Protein AF-A0A836ZU40-F1 (afdb_monomer_lite)

Secondary structure (DSSP, 8-state):
-PPPPPPPPPPPP-PPPPP-SGGGSPPPPPP----SPPPPPPPTT-PPPPPPPPEE-TTS-B-TTEEEEETTEEEETTT--EEEEEEETTEEEE--

Structure (mmCIF, N/CA/C/O backbone):
data_AF-A0A836ZU40-F1
#
_entry.id   AF-A0A836ZU40-F1
#
loop_
_atom_site.group_PDB
_atom_site.id
_atom_site.type_symbol
_atom_site.label_atom_id
_atom_site.label_alt_id
_atom_site.label_comp_id
_atom_site.label_asym_id
_atom_site.label_entity_id
_atom_site.label_seq_id
_atom_site.pdbx_PDB_ins_code
_atom_site.Cartn_x
_atom_site.Cartn_y
_atom_site.Cartn_z
_atom_site.occupancy
_atom_site.B_iso_or_equiv
_atom_site.auth_seq_id
_atom_site.auth_comp_id
_atom_site.auth_asym_id
_atom_site.auth_atom_id
_atom_site.pdbx_PDB_model_num
ATOM 1 N N . PRO A 1 1 ? -27.832 -7.973 -78.550 1.00 53.56 1 PRO A N 1
ATOM 2 C CA . PRO A 1 1 ? -26.548 -8.282 -77.872 1.00 53.56 1 PRO A CA 1
ATOM 3 C C . PRO A 1 1 ? -25.411 -8.093 -78.882 1.00 53.56 1 PRO A C 1
ATOM 5 O O . PRO A 1 1 ? -25.352 -8.830 -79.859 1.00 53.56 1 PRO A O 1
ATOM 8 N N . THR A 1 2 ? -24.591 -7.058 -78.709 1.00 48.66 2 THR A N 1
ATOM 9 C CA . THR A 1 2 ? -23.497 -6.718 -79.634 1.00 48.66 2 THR A CA 1
ATOM 10 C C . THR A 1 2 ? -22.190 -7.234 -79.043 1.00 48.66 2 THR A C 1
ATOM 12 O O . THR A 1 2 ? -21.825 -6.846 -77.936 1.00 48.66 2 THR A O 1
ATOM 15 N N . VAL A 1 3 ? -21.512 -8.140 -79.749 1.00 59.50 3 VAL A N 1
ATOM 16 C CA . VAL A 1 3 ? -20.238 -8.734 -79.315 1.00 59.50 3 VAL A CA 1
ATOM 17 C C . VAL A 1 3 ? -19.092 -7.812 -79.740 1.00 59.50 3 VAL A C 1
ATOM 19 O O . VAL A 1 3 ? -18.998 -7.437 -80.907 1.00 59.50 3 VAL A O 1
ATOM 22 N N . ALA A 1 4 ? -18.247 -7.413 -78.787 1.00 64.69 4 ALA A N 1
ATOM 23 C CA . ALA A 1 4 ? -17.082 -6.562 -79.025 1.00 64.69 4 ALA A CA 1
ATOM 24 C C . ALA A 1 4 ? -15.968 -7.313 -79.793 1.00 64.69 4 ALA A C 1
ATOM 26 O O . ALA A 1 4 ? -15.814 -8.522 -79.601 1.00 64.69 4 ALA A O 1
ATOM 27 N N . PRO A 1 5 ? -15.171 -6.625 -80.636 1.00 66.81 5 PRO A N 1
ATOM 28 C CA . PRO A 1 5 ? -14.080 -7.255 -81.377 1.00 66.81 5 PRO A CA 1
ATOM 29 C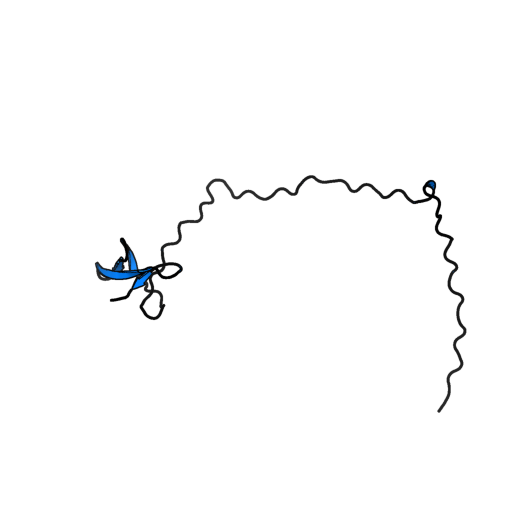 C . PRO A 1 5 ? -12.920 -7.677 -80.450 1.00 66.81 5 PRO A C 1
ATOM 31 O O . PRO A 1 5 ? -12.715 -7.063 -79.397 1.00 66.81 5 PRO A O 1
ATOM 34 N N . PRO A 1 6 ? -12.139 -8.711 -80.819 1.00 64.44 6 PRO A N 1
ATOM 35 C CA . PRO A 1 6 ? -11.043 -9.201 -79.989 1.00 64.44 6 PRO A CA 1
ATOM 36 C C . PRO A 1 6 ? -9.888 -8.189 -79.915 1.00 64.44 6 PRO A C 1
ATOM 38 O O . PRO A 1 6 ? -9.483 -7.607 -80.922 1.00 64.44 6 PRO A O 1
ATOM 41 N N . ARG A 1 7 ? -9.327 -7.999 -78.712 1.00 62.94 7 ARG A N 1
ATOM 42 C CA . ARG A 1 7 ? -8.093 -7.223 -78.497 1.00 62.94 7 ARG A CA 1
ATOM 43 C C . ARG A 1 7 ? -6.909 -7.918 -79.167 1.00 62.94 7 ARG A C 1
ATOM 45 O O . ARG A 1 7 ? -6.673 -9.101 -78.935 1.00 62.94 7 ARG A O 1
ATOM 52 N N . THR A 1 8 ? -6.117 -7.162 -79.919 1.00 66.25 8 THR A N 1
ATOM 53 C CA . THR A 1 8 ? -4.802 -7.599 -80.400 1.00 66.25 8 THR A CA 1
ATOM 54 C C . THR A 1 8 ? -3.825 -7.688 -79.226 1.00 66.25 8 THR A C 1
ATOM 56 O O . THR A 1 8 ? -3.697 -6.738 -78.452 1.00 66.25 8 THR A O 1
ATOM 59 N N . LEU A 1 9 ? -3.137 -8.821 -79.082 1.00 64.38 9 LEU A N 1
ATOM 60 C CA . LEU A 1 9 ? -2.103 -9.024 -78.066 1.00 64.38 9 LEU A CA 1
ATOM 61 C C . LEU A 1 9 ? -0.853 -8.210 -78.431 1.00 64.38 9 LEU A C 1
ATOM 63 O O . LEU A 1 9 ? -0.236 -8.437 -79.469 1.00 64.38 9 LEU A O 1
ATOM 67 N N . GLN A 1 10 ? -0.490 -7.253 -77.579 1.00 65.38 10 GLN A N 1
ATOM 68 C CA . GLN A 1 10 ? 0.762 -6.508 -77.687 1.00 65.38 10 GLN A CA 1
ATOM 69 C C . GLN A 1 10 ? 1.936 -7.425 -77.288 1.00 65.38 10 GLN A C 1
ATOM 71 O O . GLN A 1 10 ? 1.847 -8.073 -76.242 1.00 65.38 10 GLN A O 1
ATOM 76 N N . PRO A 1 11 ? 3.032 -7.503 -78.069 1.00 61.38 11 PRO A N 1
ATOM 77 C CA . PRO A 1 11 ? 4.209 -8.270 -77.672 1.00 61.38 11 PRO A CA 1
ATOM 78 C C . PRO A 1 11 ? 4.790 -7.731 -76.361 1.00 61.38 11 PRO A C 1
ATOM 80 O O . PRO A 1 11 ? 4.925 -6.518 -76.187 1.00 61.38 11 PRO A O 1
ATOM 83 N N . ALA A 1 12 ? 5.136 -8.632 -75.441 1.00 63.41 12 ALA A N 1
ATOM 84 C CA . ALA A 1 12 ? 5.820 -8.270 -74.206 1.00 63.41 12 ALA A CA 1
ATOM 85 C C . ALA A 1 12 ? 7.191 -7.636 -74.525 1.00 63.41 12 ALA A C 1
ATOM 87 O O . ALA A 1 12 ? 7.882 -8.123 -75.425 1.00 63.41 12 ALA A O 1
ATOM 88 N N . PRO A 1 13 ? 7.613 -6.576 -73.811 1.00 62.34 13 PRO A N 1
ATOM 89 C CA . PRO A 1 13 ? 8.936 -6.000 -74.008 1.00 62.34 13 PRO A CA 1
ATOM 90 C C . PRO A 1 13 ? 10.002 -7.053 -73.689 1.00 62.34 13 PRO A C 1
ATOM 92 O O . PRO A 1 13 ? 9.977 -7.676 -72.627 1.00 62.34 13 PRO A O 1
ATOM 95 N N . SER A 1 14 ? 10.935 -7.265 -74.617 1.00 61.66 14 SER A N 1
ATOM 96 C CA . SER A 1 14 ? 12.075 -8.156 -74.412 1.00 61.66 14 SER A CA 1
ATOM 97 C C . SER A 1 14 ? 12.942 -7.609 -73.277 1.00 61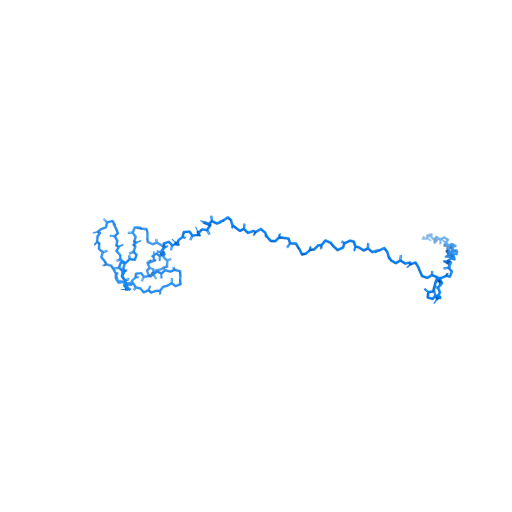.66 14 SER A C 1
ATOM 99 O O . SER A 1 14 ? 13.618 -6.594 -73.436 1.00 61.66 14 SER A O 1
ATOM 101 N N . ALA A 1 15 ? 12.909 -8.264 -72.117 1.00 66.38 15 ALA A N 1
ATOM 102 C CA . ALA A 1 15 ? 13.851 -7.981 -71.044 1.00 66.38 15 ALA A CA 1
ATOM 103 C C . ALA A 1 15 ? 15.259 -8.379 -71.510 1.00 66.38 15 ALA A C 1
ATOM 105 O O . ALA A 1 15 ? 15.458 -9.482 -72.024 1.00 66.38 15 ALA A O 1
ATOM 106 N N . ALA A 1 16 ? 16.233 -7.480 -71.348 1.00 69.25 16 ALA A N 1
ATOM 107 C CA . ALA A 1 16 ? 17.630 -7.803 -71.607 1.00 69.25 16 ALA A CA 1
ATOM 108 C C . ALA A 1 16 ? 18.057 -9.015 -70.749 1.00 69.25 16 ALA A C 1
ATOM 110 O O . ALA A 1 16 ? 17.625 -9.123 -69.596 1.00 69.25 16 ALA A O 1
ATOM 111 N N . PRO A 1 17 ? 18.886 -9.931 -71.283 1.00 65.38 17 PRO A N 1
ATOM 112 C CA . PRO A 1 17 ? 19.344 -11.092 -70.532 1.00 65.38 17 PRO A CA 1
ATOM 113 C C . PRO A 1 17 ? 20.111 -10.636 -69.290 1.00 65.38 17 PRO A C 1
ATOM 115 O O . PRO A 1 17 ? 21.050 -9.848 -69.388 1.00 65.38 17 PRO A O 1
ATOM 118 N N . VAL A 1 18 ? 19.705 -11.129 -68.117 1.00 67.56 18 VAL A N 1
ATOM 119 C CA . VAL A 1 18 ? 20.397 -10.846 -66.855 1.00 67.56 18 VAL A CA 1
ATOM 120 C C . VAL A 1 18 ? 21.732 -11.596 -66.876 1.00 67.56 18 VAL A C 1
ATOM 122 O O . VAL A 1 18 ? 21.729 -12.830 -66.964 1.00 67.56 18 VAL A O 1
ATOM 125 N N . PRO A 1 19 ? 22.883 -10.906 -66.808 1.00 69.50 19 PRO A N 1
ATOM 126 C CA . PRO A 1 19 ? 24.174 -11.571 -66.814 1.00 69.50 19 PRO A CA 1
ATOM 127 C C . PRO A 1 19 ? 24.305 -12.571 -65.664 1.00 69.50 19 PRO A C 1
ATOM 129 O O . PRO A 1 19 ? 24.193 -12.210 -64.496 1.00 69.50 19 PRO A O 1
ATOM 132 N N . SER A 1 20 ? 24.558 -13.839 -65.994 1.00 68.94 20 SER A N 1
ATOM 133 C CA . SER A 1 20 ? 24.724 -14.918 -65.004 1.00 68.94 20 SER A CA 1
ATOM 134 C C . SER A 1 20 ? 26.178 -15.106 -64.550 1.00 68.94 20 SER A C 1
ATOM 136 O O . SER A 1 20 ? 26.469 -15.956 -63.714 1.00 68.94 20 SER A O 1
ATOM 138 N N . GLN A 1 21 ? 27.111 -14.329 -65.107 1.00 78.56 21 GLN A N 1
ATOM 139 C CA . GLN A 1 21 ? 28.522 -14.381 -64.734 1.00 78.56 21 GLN A CA 1
ATOM 140 C C . GLN A 1 21 ? 28.750 -13.583 -63.446 1.00 78.56 21 GLN A C 1
ATOM 142 O O . GLN A 1 21 ? 28.357 -12.421 -63.359 1.00 78.56 21 GLN A O 1
ATOM 147 N N . LEU A 1 22 ? 29.432 -14.188 -62.468 1.00 66.44 22 LEU A N 1
ATOM 148 C CA . LEU A 1 22 ? 29.690 -13.595 -61.148 1.00 66.44 22 LEU A CA 1
ATOM 149 C C . LEU A 1 22 ? 30.323 -12.190 -61.231 1.00 66.44 22 LEU A C 1
ATOM 151 O O . LEU A 1 22 ? 29.973 -11.320 -60.441 1.00 66.44 22 LEU A O 1
ATOM 155 N N . GLY A 1 23 ? 31.193 -11.951 -62.220 1.00 70.25 23 GLY A N 1
ATOM 156 C CA . GLY A 1 23 ? 31.852 -10.658 -62.444 1.00 70.25 23 GLY A CA 1
ATOM 157 C C . GLY A 1 23 ? 30.989 -9.576 -63.105 1.00 70.25 23 GLY A C 1
ATOM 158 O O . GLY A 1 23 ? 31.416 -8.430 -63.169 1.00 70.25 23 GLY A O 1
ATOM 159 N N . GLN A 1 24 ? 29.790 -9.912 -63.593 1.00 71.25 24 GLN A N 1
ATOM 160 C CA . GLN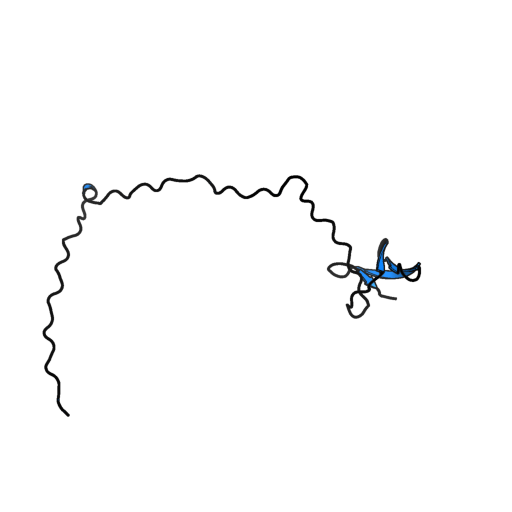 A 1 24 ? 28.856 -8.956 -64.205 1.00 71.25 24 GLN A CA 1
ATOM 161 C C . GLN A 1 24 ? 27.725 -8.540 -63.252 1.00 71.25 24 GLN A C 1
ATOM 163 O O . GLN A 1 24 ? 26.852 -7.756 -63.626 1.00 71.25 24 GLN A O 1
ATOM 168 N N . ARG A 1 25 ? 27.716 -9.059 -62.015 1.00 71.69 25 ARG A N 1
ATOM 169 C CA . ARG A 1 25 ? 26.711 -8.689 -61.019 1.00 71.69 25 ARG A CA 1
ATOM 170 C C . ARG A 1 25 ? 27.063 -7.322 -60.413 1.00 71.69 25 ARG A C 1
ATOM 172 O O . ARG A 1 25 ? 28.201 -7.143 -59.979 1.00 71.69 25 ARG A O 1
ATOM 179 N N . PRO A 1 26 ? 26.114 -6.372 -60.328 1.00 72.56 26 PRO A N 1
ATOM 180 C CA . PRO A 1 26 ? 26.341 -5.108 -59.636 1.00 72.56 26 PRO A CA 1
ATOM 181 C C . PRO A 1 26 ? 26.787 -5.349 -58.189 1.00 72.56 26 PRO A C 1
ATOM 183 O O . PRO A 1 26 ? 26.167 -6.134 -57.466 1.00 72.56 26 PRO A O 1
ATOM 186 N N . VAL A 1 27 ? 27.860 -4.676 -57.770 1.00 75.38 27 VAL A N 1
ATOM 187 C CA . VAL A 1 27 ? 28.328 -4.706 -56.379 1.00 75.38 27 VAL A CA 1
ATOM 188 C C . VAL A 1 27 ? 27.313 -3.953 -55.524 1.00 75.38 27 VAL A C 1
ATOM 190 O O . VAL A 1 27 ? 26.974 -2.807 -55.819 1.00 75.38 27 VAL A O 1
ATOM 193 N N . ALA A 1 28 ? 26.798 -4.607 -54.483 1.00 76.06 28 ALA A N 1
ATOM 194 C CA . ALA A 1 28 ? 25.865 -3.969 -53.566 1.00 76.06 28 ALA A CA 1
ATOM 195 C C . ALA A 1 28 ? 26.569 -2.817 -52.824 1.00 76.06 28 ALA A C 1
ATOM 197 O O . ALA A 1 28 ? 27.697 -3.000 -52.359 1.00 76.06 28 ALA A O 1
ATOM 198 N N . PRO A 1 29 ? 25.933 -1.641 -52.689 1.00 77.38 29 PRO A N 1
ATOM 199 C CA . PRO A 1 29 ? 26.496 -0.559 -51.899 1.00 77.38 29 PRO A CA 1
ATOM 200 C C . PRO A 1 29 ? 26.602 -0.982 -50.430 1.00 77.38 29 PRO A C 1
ATOM 202 O O . PRO A 1 29 ? 25.667 -1.546 -49.857 1.00 77.38 29 PRO A O 1
ATOM 205 N N . THR A 1 30 ? 27.746 -0.698 -49.813 1.00 77.81 30 THR A N 1
ATOM 206 C CA . THR A 1 30 ? 27.974 -0.966 -48.391 1.00 77.81 30 THR A CA 1
ATOM 207 C C . THR A 1 30 ? 27.115 -0.029 -47.544 1.00 77.81 30 THR A C 1
ATOM 209 O O . THR A 1 30 ? 27.213 1.193 -47.666 1.00 77.81 30 THR A O 1
ATOM 212 N N . ILE A 1 31 ? 26.281 -0.587 -46.664 1.00 76.88 31 ILE A N 1
ATOM 213 C CA . ILE A 1 31 ? 25.508 0.198 -45.695 1.00 76.88 31 ILE A CA 1
ATOM 214 C C . ILE A 1 31 ? 26.468 0.655 -44.586 1.00 76.88 31 ILE A C 1
ATOM 216 O O . ILE A 1 31 ? 27.149 -0.194 -44.005 1.00 76.88 31 ILE A O 1
ATOM 220 N N . PRO A 1 32 ? 26.538 1.957 -44.251 1.00 74.62 32 PRO A N 1
ATOM 221 C CA . PRO A 1 32 ? 27.332 2.407 -43.120 1.00 74.62 32 PRO A CA 1
ATOM 222 C C . PRO A 1 32 ? 26.741 1.830 -41.831 1.00 74.62 32 PRO A C 1
ATOM 224 O O . PRO A 1 32 ? 25.631 2.178 -41.423 1.00 74.62 32 PRO A O 1
ATOM 227 N N . THR A 1 33 ? 27.487 0.945 -41.176 1.00 73.62 33 THR A N 1
ATOM 228 C CA . THR A 1 33 ? 27.129 0.422 -39.860 1.00 73.62 33 THR A CA 1
ATOM 229 C C . THR A 1 33 ? 27.305 1.538 -38.836 1.00 73.62 33 THR A C 1
ATOM 231 O O . THR A 1 33 ? 28.410 1.784 -38.350 1.00 73.62 33 THR A O 1
ATOM 234 N N . ARG A 1 34 ? 26.223 2.249 -38.503 1.00 73.38 34 ARG A N 1
ATOM 235 C CA . ARG A 1 34 ? 26.189 2.986 -37.237 1.00 73.38 34 ARG A CA 1
ATOM 236 C C . ARG A 1 34 ? 26.179 1.941 -36.126 1.00 73.38 34 ARG A C 1
ATOM 238 O O . ARG A 1 34 ? 25.451 0.956 -36.225 1.00 73.38 34 ARG A O 1
ATOM 245 N N . GLY A 1 35 ? 27.050 2.125 -35.137 1.00 76.38 35 GLY A N 1
ATOM 246 C CA . GLY A 1 35 ? 27.170 1.233 -33.987 1.00 76.38 35 GLY A CA 1
ATOM 247 C C . GLY A 1 35 ? 25.842 1.051 -33.236 1.00 76.38 35 GLY A C 1
ATOM 248 O O . GLY A 1 35 ? 24.829 1.649 -33.607 1.00 76.38 35 GLY A O 1
ATOM 249 N N . PRO A 1 36 ? 25.826 0.225 -32.179 1.00 79.69 36 PRO A N 1
ATOM 250 C CA . PRO A 1 36 ? 24.607 -0.059 -31.432 1.00 79.69 36 PRO A CA 1
ATOM 251 C C . PRO A 1 36 ? 23.896 1.233 -31.016 1.00 79.69 36 PRO A C 1
ATOM 253 O O . PRO A 1 36 ? 24.532 2.210 -30.614 1.00 79.69 36 PRO A O 1
ATOM 256 N N . ALA A 1 37 ? 22.568 1.236 -31.140 1.00 78.12 37 ALA A N 1
ATOM 257 C CA . ALA A 1 37 ? 21.748 2.354 -30.702 1.00 78.12 37 ALA A CA 1
ATOM 258 C C . ALA A 1 37 ? 22.005 2.621 -29.212 1.00 78.12 37 ALA A C 1
ATOM 260 O O . ALA A 1 37 ? 21.989 1.697 -28.398 1.00 78.12 37 ALA A O 1
ATOM 261 N N . GLN A 1 38 ? 22.255 3.880 -28.857 1.00 79.75 38 GLN A N 1
ATOM 262 C CA . GLN A 1 38 ? 22.431 4.262 -27.461 1.00 79.75 38 GLN A CA 1
ATOM 263 C C . GLN A 1 38 ? 21.070 4.234 -26.760 1.00 79.75 38 GLN A C 1
ATOM 265 O O . GLN A 1 38 ? 20.148 4.952 -27.148 1.00 79.75 38 GLN A O 1
ATOM 270 N N . THR A 1 39 ? 20.939 3.404 -25.729 1.00 78.19 39 THR A N 1
ATOM 271 C CA . THR A 1 39 ? 19.786 3.417 -24.827 1.00 78.19 39 THR A CA 1
ATOM 272 C C . THR A 1 39 ? 19.866 4.643 -23.917 1.00 78.19 39 THR A C 1
ATOM 274 O O . THR A 1 39 ? 20.907 4.860 -23.290 1.00 78.19 39 THR A O 1
ATOM 277 N N . PRO A 1 40 ? 18.794 5.447 -23.795 1.00 77.50 40 PRO A N 1
ATOM 278 C CA . PRO A 1 40 ? 18.753 6.521 -22.815 1.00 77.50 40 PRO A CA 1
ATOM 279 C C . PRO A 1 40 ? 18.901 5.943 -21.404 1.00 77.50 40 PRO A C 1
ATOM 281 O O . PRO A 1 40 ? 18.115 5.093 -20.986 1.00 77.50 40 PRO A O 1
ATOM 284 N N . VAL A 1 41 ? 19.911 6.401 -20.671 1.00 76.19 41 VAL A N 1
ATOM 285 C CA . VAL A 1 41 ? 20.052 6.122 -19.239 1.00 76.19 41 VAL A CA 1
ATOM 286 C C . VAL A 1 41 ? 19.191 7.107 -18.458 1.00 76.19 41 VAL A C 1
ATOM 288 O O . VAL A 1 41 ? 19.258 8.316 -18.687 1.00 76.19 41 VAL A O 1
ATOM 291 N N . ALA A 1 42 ? 18.368 6.594 -17.539 1.00 74.44 42 ALA A N 1
ATOM 292 C CA . ALA A 1 42 ? 17.636 7.442 -16.608 1.00 74.44 42 ALA A CA 1
ATOM 293 C C . ALA A 1 42 ? 18.640 8.276 -15.782 1.00 74.44 42 ALA A C 1
ATOM 295 O O . ALA A 1 42 ? 19.681 7.739 -15.388 1.00 74.44 42 ALA A O 1
ATOM 296 N N . PRO A 1 43 ? 18.364 9.565 -15.511 1.00 78.62 43 PRO A N 1
ATOM 297 C CA . PRO A 1 43 ? 19.237 10.405 -14.699 1.00 78.62 43 PRO A CA 1
ATOM 298 C C . PRO A 1 43 ? 19.579 9.744 -13.360 1.00 78.62 43 PRO A C 1
ATOM 300 O O . PRO A 1 43 ? 18.717 9.119 -12.731 1.00 78.62 43 PRO A O 1
ATOM 303 N N . ALA A 1 44 ? 20.823 9.902 -12.902 1.00 70.50 44 ALA A N 1
ATOM 304 C CA . ALA A 1 44 ? 21.233 9.442 -11.580 1.00 70.50 44 ALA A CA 1
ATOM 305 C C . ALA A 1 44 ? 20.322 10.072 -10.510 1.00 70.50 44 ALA A C 1
ATOM 307 O O . ALA A 1 44 ? 20.162 11.289 -10.468 1.00 70.50 44 ALA A O 1
ATOM 308 N N . GLY A 1 45 ? 19.690 9.235 -9.682 1.00 63.47 45 GLY A N 1
ATOM 309 C CA . GLY A 1 45 ? 18.689 9.676 -8.701 1.00 63.47 45 GLY A CA 1
ATOM 310 C C . GLY A 1 45 ? 17.231 9.517 -9.141 1.00 63.47 45 GLY A C 1
ATOM 311 O O . GLY A 1 45 ? 16.338 9.885 -8.384 1.00 63.47 45 GLY A O 1
ATOM 312 N N . SER A 1 46 ? 16.967 8.917 -10.307 1.00 66.00 46 SER A N 1
ATOM 313 C CA . SER A 1 46 ? 15.620 8.478 -10.704 1.00 66.00 46 SER A CA 1
ATOM 314 C C . SER A 1 46 ? 15.171 7.280 -9.855 1.00 66.00 46 SER A C 1
ATOM 316 O O . SER A 1 46 ? 15.126 6.144 -10.321 1.00 66.00 46 SER A O 1
ATOM 318 N N . GLN A 1 47 ? 14.898 7.511 -8.573 1.00 68.12 47 GLN A N 1
ATOM 319 C CA . GLN A 1 47 ? 14.257 6.538 -7.700 1.00 68.12 47 GLN A CA 1
ATOM 320 C C . GLN A 1 47 ? 12.748 6.724 -7.825 1.00 68.12 47 GLN A C 1
ATOM 322 O O . GLN A 1 47 ? 12.212 7.786 -7.510 1.00 68.12 47 GLN A O 1
ATOM 327 N N . VAL A 1 48 ? 12.054 5.689 -8.299 1.00 66.50 48 VAL A N 1
ATOM 328 C CA . VAL A 1 48 ? 10.596 5.639 -8.181 1.00 66.50 48 VAL A CA 1
ATOM 329 C C . VAL A 1 48 ? 10.296 5.566 -6.688 1.00 66.50 48 VAL A C 1
ATOM 331 O O . VAL A 1 48 ? 10.774 4.654 -6.010 1.00 66.50 48 VAL A O 1
ATOM 334 N N . ALA A 1 49 ? 9.573 6.555 -6.161 1.00 66.50 49 ALA A N 1
ATOM 335 C CA . ALA A 1 49 ? 9.202 6.563 -4.753 1.00 66.50 49 ALA A CA 1
ATOM 336 C C . ALA A 1 49 ? 8.495 5.238 -4.406 1.00 66.50 49 ALA A C 1
ATOM 338 O O . ALA A 1 49 ? 7.651 4.793 -5.192 1.00 66.50 49 ALA A O 1
ATOM 339 N N . PRO A 1 50 ? 8.812 4.601 -3.264 1.00 63.25 50 PRO A N 1
ATOM 340 C CA . PRO A 1 50 ? 8.117 3.390 -2.857 1.00 63.25 50 PRO A CA 1
ATOM 341 C C . PRO A 1 50 ? 6.622 3.700 -2.742 1.00 63.25 50 PRO A C 1
ATOM 343 O O . PRO A 1 50 ? 6.209 4.582 -1.985 1.00 63.25 50 PRO A O 1
ATOM 346 N N . THR A 1 51 ? 5.808 3.005 -3.534 1.00 70.06 51 THR A N 1
ATOM 347 C CA . THR A 1 51 ? 4.354 3.152 -3.508 1.00 70.06 51 THR A CA 1
ATOM 348 C C . THR A 1 51 ? 3.843 2.714 -2.141 1.00 70.06 51 THR A C 1
ATOM 350 O O . THR A 1 51 ? 4.144 1.617 -1.669 1.00 70.06 51 THR A O 1
ATOM 353 N N . LYS A 1 52 ? 3.088 3.589 -1.466 1.00 77.25 52 LYS A N 1
ATOM 354 C CA . LYS A 1 52 ? 2.472 3.255 -0.178 1.00 77.25 52 LYS A CA 1
ATOM 355 C C . LYS A 1 52 ? 1.517 2.064 -0.381 1.00 77.25 52 LYS A C 1
ATOM 357 O O . LYS A 1 52 ? 0.696 2.144 -1.293 1.00 77.25 52 LYS A O 1
ATOM 362 N N . PRO A 1 53 ? 1.562 1.016 0.464 1.00 84.44 53 PRO A N 1
ATOM 363 C CA . PRO A 1 53 ? 0.685 -0.144 0.311 1.00 84.44 53 PRO A CA 1
ATOM 364 C C . PRO A 1 53 ? -0.791 0.253 0.379 1.00 84.44 53 PRO A C 1
ATOM 366 O O . PRO A 1 53 ? -1.194 0.985 1.293 1.00 84.44 53 PRO A O 1
ATOM 369 N N . MET A 1 54 ? -1.598 -0.240 -0.562 1.00 93.06 54 MET A N 1
ATOM 370 C CA . MET A 1 54 ? -3.040 0.005 -0.584 1.00 93.06 54 MET A CA 1
ATOM 371 C C . MET A 1 54 ? -3.742 -0.849 0.481 1.00 93.06 54 MET A C 1
ATOM 373 O O . MET A 1 54 ? -3.422 -2.018 0.679 1.00 93.06 54 MET A O 1
ATOM 377 N N . ILE A 1 55 ? -4.701 -0.270 1.204 1.00 94.94 55 ILE A N 1
ATOM 378 C CA . ILE A 1 55 ? -5.462 -0.987 2.235 1.00 94.94 55 ILE A CA 1
ATOM 379 C C . ILE A 1 55 ? -6.902 -1.130 1.773 1.00 94.94 55 ILE A C 1
ATOM 381 O O . ILE A 1 55 ? -7.542 -0.131 1.474 1.00 94.94 55 ILE A O 1
ATOM 385 N N . TYR A 1 56 ? -7.432 -2.342 1.751 1.00 96.06 56 TYR A N 1
ATOM 386 C CA . TYR A 1 56 ? -8.768 -2.648 1.260 1.00 96.06 56 TYR A CA 1
ATOM 387 C C . TYR A 1 56 ? -9.679 -3.158 2.378 1.00 96.06 56 TYR A C 1
ATOM 389 O O . TYR A 1 56 ? -9.219 -3.741 3.362 1.00 96.06 56 TYR A O 1
ATOM 397 N N . ASP A 1 57 ? -10.984 -2.965 2.223 1.00 94.31 57 ASP A N 1
ATOM 398 C CA . ASP A 1 57 ? -11.998 -3.630 3.035 1.00 94.31 57 ASP A CA 1
ATOM 399 C C . ASP A 1 57 ? -12.189 -5.091 2.589 1.00 94.31 57 ASP A C 1
ATOM 401 O O . ASP A 1 57 ? -11.606 -5.558 1.606 1.00 94.31 57 ASP A O 1
ATOM 405 N N . ARG A 1 58 ? -13.056 -5.830 3.286 1.00 92.56 58 ARG A N 1
ATOM 406 C CA . ARG A 1 58 ? -13.364 -7.227 2.939 1.00 92.56 58 ARG A CA 1
ATOM 407 C C . ARG A 1 58 ? -13.954 -7.402 1.534 1.00 92.56 58 ARG A C 1
ATOM 409 O O . ARG A 1 58 ? -13.790 -8.473 0.960 1.00 92.56 58 ARG A O 1
ATOM 416 N N . ASN A 1 59 ? -14.591 -6.369 0.986 1.00 93.94 59 ASN A N 1
ATOM 417 C CA . ASN A 1 59 ? -15.202 -6.359 -0.343 1.00 93.94 59 ASN A CA 1
ATOM 418 C C . ASN A 1 59 ? -14.217 -5.925 -1.448 1.00 93.94 59 ASN A C 1
ATOM 420 O O . ASN A 1 59 ? -14.602 -5.853 -2.612 1.00 93.94 59 ASN A O 1
ATOM 424 N N . GLY A 1 60 ? -12.959 -5.622 -1.104 1.00 92.44 60 GLY A N 1
ATOM 425 C CA . GLY A 1 60 ? -11.937 -5.157 -2.044 1.00 92.44 60 GLY A CA 1
ATOM 426 C C . GLY A 1 60 ? -11.968 -3.650 -2.323 1.00 92.44 60 GLY A C 1
ATOM 427 O O . GLY A 1 60 ? -11.281 -3.179 -3.227 1.00 92.44 60 GLY A O 1
ATOM 428 N N . ARG A 1 61 ? -12.732 -2.862 -1.563 1.00 94.56 61 ARG A N 1
ATOM 429 C CA . ARG A 1 61 ? -12.767 -1.402 -1.698 1.00 94.56 61 ARG A CA 1
ATOM 430 C C . ARG A 1 61 ? -11.591 -0.766 -0.966 1.00 94.56 61 ARG A C 1
ATOM 432 O O . ARG A 1 61 ? -11.349 -1.074 0.194 1.00 94.56 61 ARG A O 1
ATOM 439 N N . LEU A 1 62 ? -10.912 0.184 -1.608 1.00 93.94 62 LEU A N 1
ATOM 440 C CA . LEU A 1 62 ? -9.836 0.961 -0.988 1.00 93.94 62 LEU A CA 1
ATOM 441 C C . LEU A 1 62 ? -10.344 1.754 0.232 1.00 93.94 62 LEU A C 1
ATOM 443 O O . LEU A 1 62 ? -11.268 2.564 0.129 1.00 93.94 62 LEU A O 1
ATOM 447 N N . LEU A 1 63 ? -9.696 1.550 1.375 1.00 93.75 63 LEU A N 1
ATOM 448 C CA . LEU A 1 63 ? -9.908 2.261 2.628 1.00 93.75 63 LEU A CA 1
ATOM 449 C C . LEU A 1 63 ? -8.935 3.439 2.737 1.00 93.75 63 LEU A C 1
ATOM 451 O O . LEU A 1 63 ? -7.754 3.294 3.052 1.00 93.75 63 LEU A O 1
ATOM 455 N N . GLN A 1 64 ? -9.454 4.645 2.503 1.00 92.81 64 GLN A N 1
ATOM 456 C CA . GLN A 1 64 ? -8.704 5.882 2.710 1.00 92.81 64 GLN A CA 1
ATOM 457 C C . GLN A 1 64 ? -8.514 6.204 4.194 1.00 92.81 64 GLN A C 1
ATOM 459 O O . GLN A 1 64 ? -9.463 6.178 4.982 1.00 92.81 64 GLN A O 1
ATOM 464 N N . GLY A 1 65 ? -7.304 6.644 4.539 1.00 92.75 65 GLY A N 1
ATOM 465 C CA . GLY A 1 65 ? -6.920 6.927 5.922 1.00 92.75 65 GLY A CA 1
ATOM 466 C C . GLY A 1 65 ? -6.502 5.678 6.690 1.00 92.75 65 GLY A C 1
ATOM 467 O O . GLY A 1 65 ? -6.329 5.751 7.896 1.00 92.75 65 GLY A O 1
ATOM 468 N N . MET A 1 66 ? -6.317 4.542 6.015 1.00 94.44 66 MET A N 1
ATOM 469 C CA . MET A 1 66 ? -5.641 3.399 6.610 1.00 94.44 66 MET A CA 1
ATOM 470 C C . MET A 1 66 ? -4.188 3.331 6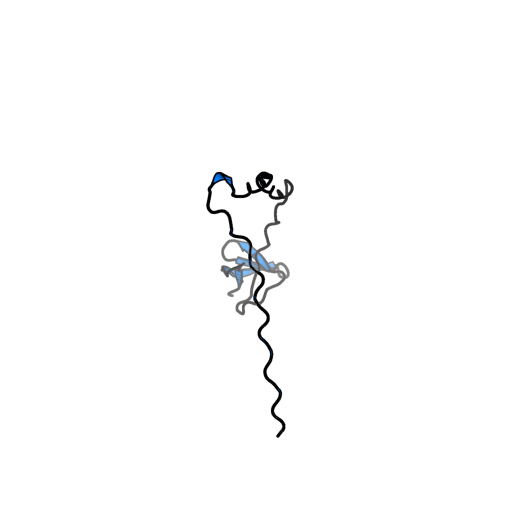.156 1.00 94.44 66 MET A C 1
ATOM 472 O O . MET A 1 66 ? -3.846 3.681 5.023 1.00 94.44 66 MET A O 1
ATOM 476 N N . GLN A 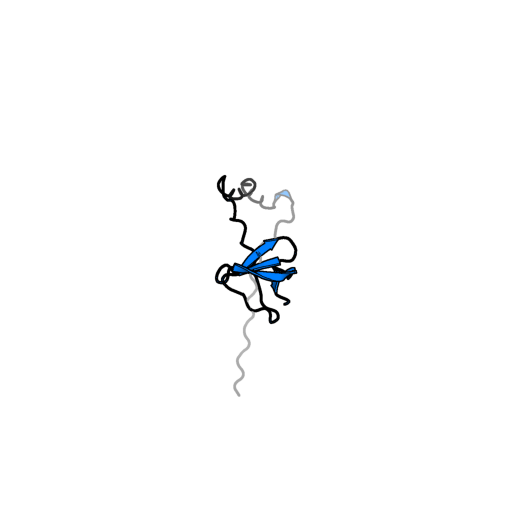1 67 ? -3.321 2.895 7.061 1.00 93.19 67 GLN A N 1
ATOM 477 C CA . GLN A 1 67 ? -1.916 2.657 6.775 1.00 93.19 67 GLN A CA 1
ATOM 478 C C . GLN A 1 67 ? -1.436 1.355 7.413 1.00 93.19 67 GLN A C 1
ATOM 480 O O . GLN A 1 67 ? -1.933 0.990 8.477 1.00 93.19 67 GLN A O 1
ATOM 485 N N . PRO A 1 68 ? -0.464 0.658 6.808 1.00 92.50 68 PRO A N 1
ATOM 486 C CA . PRO A 1 68 ? 0.186 -0.478 7.447 1.00 92.50 68 PRO A CA 1
ATOM 487 C C . PRO A 1 68 ? 0.784 -0.065 8.793 1.00 92.50 68 PRO A C 1
ATOM 489 O O . PRO A 1 68 ? 1.410 0.989 8.895 1.00 92.50 68 PRO A O 1
ATOM 492 N N . ALA A 1 69 ? 0.591 -0.895 9.813 1.00 92.69 69 ALA A N 1
ATOM 493 C CA . ALA A 1 69 ? 1.043 -0.611 11.174 1.00 92.69 69 ALA A CA 1
ATOM 494 C C . ALA A 1 69 ? 1.795 -1.786 11.820 1.00 92.69 69 ALA A C 1
ATOM 496 O O . ALA A 1 69 ? 1.931 -1.856 13.038 1.00 92.69 69 ALA A O 1
ATOM 497 N N . GLY A 1 70 ? 2.264 -2.724 10.998 1.00 88.81 70 GLY A N 1
ATOM 498 C CA . GLY A 1 70 ? 2.982 -3.921 11.416 1.00 88.81 70 GLY A CA 1
ATOM 499 C C . GLY A 1 70 ? 2.561 -5.139 10.603 1.00 88.81 70 GLY A C 1
ATOM 500 O O . GLY A 1 70 ? 1.811 -5.033 9.629 1.00 88.81 70 GLY A O 1
ATOM 501 N N . ALA A 1 71 ? 3.037 -6.311 11.021 1.00 89.62 71 ALA A N 1
ATOM 502 C CA . ALA A 1 71 ? 2.628 -7.573 10.421 1.00 89.62 71 ALA A CA 1
ATOM 503 C C . ALA A 1 71 ? 1.118 -7.764 10.595 1.00 89.62 71 ALA A C 1
ATOM 505 O O . ALA A 1 71 ? 0.611 -7.734 11.716 1.00 89.62 71 ALA A O 1
ATOM 506 N N . ASN A 1 72 ? 0.411 -7.967 9.482 1.00 93.94 72 ASN A N 1
ATOM 507 C CA . ASN A 1 72 ? -1.019 -8.272 9.474 1.00 93.94 72 ASN A CA 1
ATOM 508 C C . ASN A 1 72 ? -1.892 -7.239 10.209 1.00 93.94 72 ASN A C 1
ATOM 510 O O . ASN A 1 72 ? -2.955 -7.579 10.727 1.00 93.94 72 ASN A O 1
ATOM 514 N N . ARG A 1 73 ? -1.448 -5.974 10.277 1.00 94.81 73 ARG A N 1
ATOM 515 C CA . ARG A 1 73 ? -2.173 -4.905 10.970 1.00 94.81 73 ARG A CA 1
ATOM 516 C C . ARG A 1 73 ? -2.157 -3.590 10.227 1.00 94.81 73 ARG A C 1
ATOM 518 O O . ARG A 1 73 ? -1.150 -3.195 9.638 1.00 94.81 73 ARG A O 1
ATOM 525 N N . VAL A 1 74 ? -3.279 -2.891 10.317 1.00 95.38 74 VAL A N 1
ATOM 526 C CA . VAL A 1 74 ? -3.454 -1.556 9.754 1.00 95.38 74 VAL A CA 1
ATOM 527 C C . VAL A 1 74 ? -3.948 -0.600 10.823 1.00 95.38 74 VAL A C 1
ATOM 529 O O . VAL A 1 74 ? -4.743 -0.967 11.683 1.00 95.38 74 VAL A O 1
ATOM 532 N N . LEU A 1 75 ? -3.458 0.626 10.768 1.00 95.44 75 LEU A N 1
ATOM 533 C CA . LEU A 1 75 ? -3.877 1.737 11.600 1.00 95.44 75 LEU A CA 1
ATOM 534 C C . LEU A 1 75 ? -4.809 2.619 10.781 1.00 95.44 75 LEU A C 1
ATOM 536 O O . LEU A 1 75 ? -4.436 3.102 9.711 1.00 95.44 75 LEU A O 1
ATOM 540 N N . ASP A 1 76 ? -5.998 2.864 11.306 1.00 95.00 76 ASP A N 1
ATOM 541 C CA . ASP A 1 76 ? -6.861 3.941 10.855 1.00 95.00 76 ASP A CA 1
ATOM 542 C C . ASP A 1 76 ? -6.358 5.259 11.440 1.00 95.00 76 ASP A C 1
ATOM 544 O O . ASP A 1 76 ? -6.497 5.534 12.631 1.00 95.00 76 ASP A O 1
ATOM 548 N N . THR A 1 77 ? -5.765 6.092 10.593 1.00 93.94 77 THR A N 1
ATOM 549 C CA . THR A 1 77 ? -5.207 7.387 10.979 1.00 93.94 77 THR A CA 1
ATOM 550 C C . THR A 1 77 ? -6.278 8.406 11.353 1.00 93.94 77 THR A C 1
ATOM 552 O O . THR A 1 77 ? -5.934 9.450 11.898 1.00 93.94 77 THR A O 1
ATOM 555 N N . LYS A 1 78 ? -7.560 8.147 11.057 1.00 94.12 78 LYS A N 1
ATOM 556 C CA . LYS A 1 78 ? -8.670 9.029 11.443 1.00 9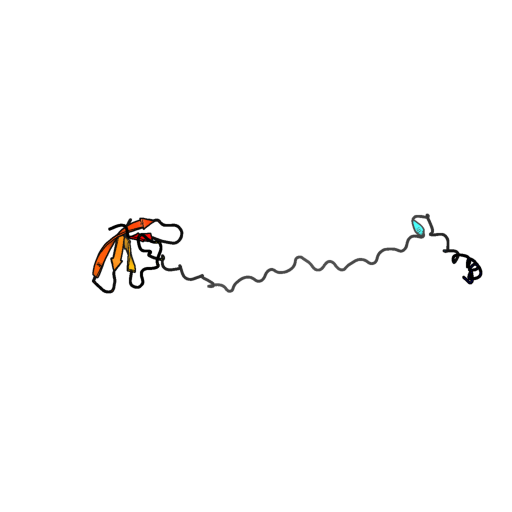4.12 78 LYS A CA 1
ATOM 557 C C . LYS A 1 78 ? -9.132 8.755 12.870 1.00 94.12 78 LYS A C 1
ATOM 559 O O . LYS A 1 78 ? -9.442 9.693 13.593 1.00 94.12 78 LYS A O 1
ATOM 564 N N . THR A 1 79 ? -9.198 7.484 13.266 1.00 95.19 79 THR A N 1
ATOM 565 C CA . THR A 1 79 ? -9.721 7.075 14.585 1.00 95.19 79 THR A CA 1
ATOM 566 C C . THR A 1 79 ? -8.643 6.615 15.567 1.00 95.19 79 THR A C 1
ATOM 568 O O . THR A 1 79 ? -8.935 6.435 16.746 1.00 95.19 79 THR A O 1
ATOM 571 N N . GLY A 1 80 ? -7.412 6.389 15.102 1.00 95.38 80 GLY A N 1
ATOM 572 C CA . GLY A 1 80 ? -6.324 5.805 15.892 1.00 95.38 80 GLY A CA 1
ATOM 573 C C . GLY A 1 80 ? -6.487 4.304 16.161 1.00 95.38 80 GLY A C 1
ATOM 574 O O . GLY A 1 80 ? -5.725 3.734 16.941 1.00 95.38 80 GLY A O 1
ATOM 575 N N . ARG A 1 81 ? -7.489 3.653 15.557 1.00 95.81 81 ARG A N 1
ATOM 576 C CA . ARG A 1 81 ? -7.795 2.239 15.796 1.00 95.81 81 ARG A CA 1
ATOM 577 C C . ARG A 1 81 ? -6.953 1.326 14.922 1.00 95.81 81 ARG A C 1
ATOM 579 O O . ARG A 1 81 ? -6.691 1.622 13.760 1.00 95.81 81 ARG A O 1
ATOM 586 N N . TYR A 1 82 ? -6.593 0.181 15.486 1.00 95.88 82 TYR A N 1
ATOM 587 C CA . TYR A 1 82 ? -5.901 -0.881 14.773 1.00 95.88 82 TYR A CA 1
ATOM 588 C C . TYR A 1 82 ? -6.893 -1.946 14.332 1.00 95.88 82 TYR A C 1
ATOM 590 O O . TYR A 1 82 ? -7.765 -2.341 15.106 1.00 95.88 82 TYR A O 1
ATOM 598 N N . TYR A 1 83 ? -6.711 -2.436 13.114 1.00 95.12 83 TYR A N 1
ATOM 599 C CA . TYR A 1 83 ? -7.482 -3.535 12.558 1.00 95.12 83 TYR A CA 1
ATOM 600 C C . TYR A 1 83 ? -6.552 -4.656 12.119 1.00 95.12 83 TYR A C 1
ATOM 602 O O . TYR A 1 83 ? -5.440 -4.413 11.637 1.00 95.12 83 TYR A O 1
ATOM 610 N N . ASP A 1 84 ? -7.028 -5.886 12.271 1.00 95.12 84 ASP A N 1
ATOM 611 C CA . ASP A 1 84 ? -6.345 -7.050 11.730 1.00 95.12 84 ASP A CA 1
ATOM 612 C C . ASP A 1 84 ? -6.559 -7.091 10.210 1.00 95.12 84 ASP A C 1
ATOM 614 O O . ASP A 1 84 ? -7.661 -6.854 9.697 1.00 95.12 84 ASP A O 1
ATOM 618 N N . ALA A 1 85 ? -5.486 -7.378 9.481 1.00 94.81 85 ALA A N 1
ATOM 619 C CA . ALA A 1 85 ? -5.468 -7.394 8.031 1.00 94.81 85 ALA A CA 1
ATOM 620 C C . ALA A 1 85 ? -4.623 -8.550 7.495 1.00 94.81 85 ALA A C 1
ATOM 622 O O . ALA A 1 85 ? -3.688 -9.009 8.139 1.00 94.81 85 ALA A O 1
ATOM 623 N N . VAL A 1 86 ? -4.927 -8.998 6.285 1.00 95.25 86 VAL A N 1
ATOM 624 C CA . VAL A 1 86 ? -4.176 -10.044 5.582 1.00 95.25 86 VAL A CA 1
ATOM 625 C C . VAL A 1 86 ? -3.543 -9.476 4.311 1.00 95.25 86 VAL A C 1
ATOM 627 O O . VAL A 1 86 ? -4.127 -8.564 3.725 1.00 95.25 86 VAL A O 1
ATOM 630 N N . PRO A 1 87 ? -2.387 -9.983 3.854 1.00 93.19 87 PRO A N 1
ATOM 631 C CA . PRO A 1 87 ? -1.828 -9.602 2.560 1.00 93.19 87 PRO A CA 1
ATOM 632 C C . PRO A 1 87 ? -2.815 -9.871 1.417 1.00 93.19 87 PRO A C 1
ATOM 634 O O . PRO A 1 87 ? -3.488 -10.904 1.392 1.00 93.19 87 PRO A O 1
ATOM 637 N N . ALA A 1 88 ? -2.910 -8.937 0.476 1.00 89.25 88 ALA A N 1
ATOM 638 C CA . ALA A 1 88 ? -3.832 -8.984 -0.650 1.00 89.25 88 ALA A CA 1
ATOM 639 C C . ALA A 1 88 ? -3.217 -8.301 -1.883 1.00 89.25 88 ALA A C 1
ATOM 641 O O . ALA A 1 88 ? -3.389 -7.100 -2.080 1.00 89.25 88 ALA A O 1
ATOM 642 N N . GLY A 1 89 ? -2.521 -9.080 -2.718 1.00 88.56 89 GLY A N 1
ATOM 643 C CA . GLY A 1 89 ? -1.975 -8.638 -4.007 1.00 88.56 89 GLY A CA 1
ATOM 644 C C . GLY A 1 89 ? -1.000 -7.465 -3.888 1.00 88.56 89 GLY A C 1
ATOM 645 O O . GLY A 1 89 ? 0.174 -7.664 -3.600 1.00 88.56 89 GLY A O 1
ATOM 646 N N . ASP A 1 90 ? -1.511 -6.260 -4.126 1.00 86.69 90 ASP A N 1
ATOM 647 C CA . ASP A 1 90 ? -0.785 -4.985 -4.061 1.00 86.69 90 ASP A CA 1
ATOM 648 C C . ASP A 1 90 ? -0.640 -4.433 -2.625 1.00 86.69 90 ASP A C 1
ATOM 650 O O . ASP A 1 90 ? 0.232 -3.611 -2.345 1.00 86.69 90 ASP A O 1
ATOM 654 N N . GLY A 1 91 ? -1.443 -4.914 -1.671 1.00 92.25 91 GLY A N 1
ATOM 655 C CA . GLY A 1 91 ? -1.412 -4.376 -0.317 1.00 92.25 91 GLY A CA 1
ATOM 656 C C . GLY A 1 91 ? -2.042 -5.276 0.735 1.00 92.25 91 GLY A C 1
ATOM 657 O O . GLY A 1 91 ? -1.696 -6.451 0.844 1.00 92.25 91 GLY A O 1
ATOM 658 N N . MET A 1 92 ? -2.927 -4.722 1.562 1.00 95.44 92 MET A N 1
ATOM 659 C CA . MET A 1 92 ? -3.514 -5.414 2.716 1.00 95.44 92 MET A CA 1
ATOM 660 C C . MET A 1 92 ? -5.035 -5.331 2.697 1.00 95.44 92 MET A C 1
ATOM 662 O O . MET A 1 92 ? -5.599 -4.330 2.275 1.00 95.44 92 MET A O 1
ATOM 666 N N . ARG A 1 93 ? -5.711 -6.341 3.238 1.00 94.94 93 ARG A N 1
ATOM 667 C CA . ARG A 1 93 ? -7.167 -6.384 3.376 1.00 94.94 93 ARG A CA 1
ATOM 668 C C . ARG A 1 93 ? -7.578 -6.520 4.832 1.00 94.94 93 ARG A C 1
ATOM 670 O O . ARG A 1 93 ? -7.200 -7.494 5.473 1.00 94.94 93 ARG A O 1
ATOM 677 N N . VAL A 1 94 ? -8.390 -5.597 5.333 1.00 94.56 94 VAL A N 1
ATOM 678 C CA . VAL A 1 94 ? -8.963 -5.659 6.684 1.00 94.56 94 VAL A CA 1
ATOM 679 C C . VAL A 1 94 ? -9.940 -6.823 6.787 1.00 94.56 94 VAL A C 1
ATOM 681 O O . VAL A 1 94 ? -10.772 -7.008 5.901 1.00 94.56 94 VAL A O 1
ATOM 684 N N . VAL A 1 95 ? -9.858 -7.605 7.865 1.00 93.25 95 VAL A N 1
ATOM 685 C CA . VAL A 1 95 ? -10.705 -8.797 8.070 1.00 93.25 95 VAL A CA 1
ATOM 686 C C . VAL A 1 95 ? -11.624 -8.718 9.283 1.00 93.25 95 VAL A C 1
ATOM 688 O O . VAL A 1 95 ? -12.579 -9.494 9.349 1.00 93.25 95 VAL A O 1
ATOM 691 N N . ARG A 1 96 ? -11.405 -7.776 10.204 1.00 76.75 96 ARG A N 1
ATOM 692 C CA . ARG A 1 96 ? -12.205 -7.639 11.422 1.00 76.75 96 ARG A CA 1
ATOM 693 C C . ARG A 1 96 ? -12.692 -6.218 11.598 1.00 76.75 96 ARG A C 1
ATOM 695 O O . ARG A 1 96 ? -11.830 -5.336 11.742 1.00 76.75 96 ARG A O 1
#

Sequence (96 aa):
PTVAPPRTLQPAPSAAPVPSQLGQRPVAPTIPTRGPAQTPVAPAGSQVAPTKPMIYDRNGRLLQGMQPAGANRVLDTKTGRYYDAVPAGDGMRVVR

pLDDT: mean 80.31, std 12.9, range [48.66, 96.06]

Radius of gyration: 37.69 Å; chains: 1; bounding box: 58×25×97 Å

Foldseek 3Di:
DDDDDDDDDDDDPDDDDDDPDPVSDDDDDDDPDDDDDDDDDDPPPPDDPPDFAFEAEPVRHTDPQWHDDDVQWIARNVPRDIFGWDDDDRHIYGDD

Organism: NCBI:txid1184265